Protein AF-A0A6V7JIG6-F1 (afdb_monomer)

Secondary structure (DSSP, 8-state):
-EEEEEEEETTEEEEEEEEE-TTT--EEEEEEE-HHHHHHHHHHHHHHHHHHHHHHHH-TT---

Structure (mmCIF, N/CA/C/O backbone):
data_AF-A0A6V7JIG6-F1
#
_entry.id   AF-A0A6V7JIG6-F1
#
loop_
_atom_site.group_PDB
_atom_site.id
_atom_site.type_symbol
_atom_site.label_atom_id
_atom_site.label_alt_id
_atom_site.label_comp_id
_atom_site.label_asym_id
_atom_site.label_entity_id
_atom_site.label_seq_id
_atom_site.pdbx_PDB_ins_code
_atom_site.Cartn_x
_atom_site.Cartn_y
_atom_site.Cartn_z
_atom_site.occupancy
_atom_site.B_iso_or_equiv
_atom_site.auth_seq_id
_atom_site.auth_comp_id
_atom_site.auth_asym_id
_atom_site.auth_atom_id
_atom_site.pdbx_PDB_model_num
ATOM 1 N N . VAL A 1 1 ? -10.190 2.357 10.897 1.00 90.81 1 VAL A N 1
ATOM 2 C CA . VAL A 1 1 ? -9.245 3.283 10.215 1.00 90.81 1 VAL A CA 1
ATOM 3 C C . VAL A 1 1 ? -8.734 2.634 8.946 1.00 90.81 1 VAL A C 1
ATOM 5 O O . VAL A 1 1 ? -8.301 1.495 9.023 1.00 90.81 1 VAL A O 1
ATOM 8 N N . HIS A 1 2 ? -8.786 3.321 7.802 1.00 89.62 2 HIS A N 1
ATOM 9 C CA . HIS A 1 2 ? -8.217 2.824 6.544 1.00 89.62 2 HIS A CA 1
ATOM 10 C C . HIS A 1 2 ? -6.793 3.330 6.372 1.00 89.62 2 HIS A C 1
ATOM 12 O O . HIS A 1 2 ? -6.525 4.511 6.585 1.00 89.62 2 HIS A O 1
ATOM 18 N N . ILE A 1 3 ? -5.898 2.450 5.946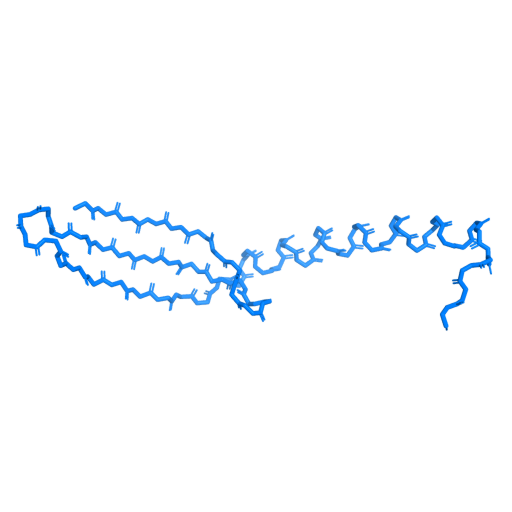 1.00 90.81 3 ILE A N 1
ATOM 19 C CA . ILE A 1 3 ? -4.498 2.779 5.738 1.00 90.81 3 ILE A CA 1
ATOM 20 C C . ILE A 1 3 ? -4.109 2.352 4.324 1.00 90.81 3 ILE A C 1
ATOM 22 O O . ILE A 1 3 ? -4.452 1.266 3.850 1.00 90.81 3 ILE A O 1
ATOM 26 N N . ARG A 1 4 ? -3.405 3.248 3.635 1.00 89.62 4 ARG A N 1
ATOM 27 C CA . ARG A 1 4 ?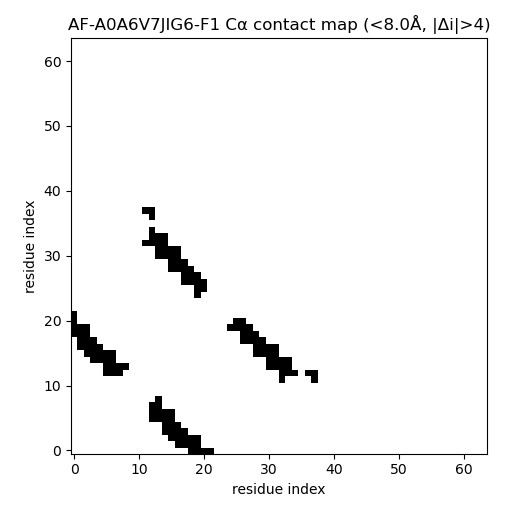 -2.820 3.005 2.320 1.00 89.62 4 ARG A CA 1
ATOM 28 C C . ARG A 1 4 ? -1.375 3.461 2.364 1.00 89.62 4 ARG A C 1
ATOM 30 O O . ARG A 1 4 ? -1.118 4.597 2.751 1.00 89.62 4 ARG A O 1
ATOM 37 N N . SER A 1 5 ? -0.458 2.586 1.978 1.00 85.94 5 SER A N 1
ATOM 38 C CA . SER A 1 5 ? 0.970 2.893 1.962 1.00 85.94 5 SER A CA 1
ATOM 39 C C . SER A 1 5 ? 1.650 2.221 0.777 1.00 85.94 5 SER A C 1
ATOM 41 O O . SER A 1 5 ? 1.276 1.115 0.393 1.00 85.94 5 SER A O 1
ATOM 43 N N . ASN A 1 6 ? 2.648 2.885 0.199 1.00 86.06 6 ASN A N 1
ATOM 4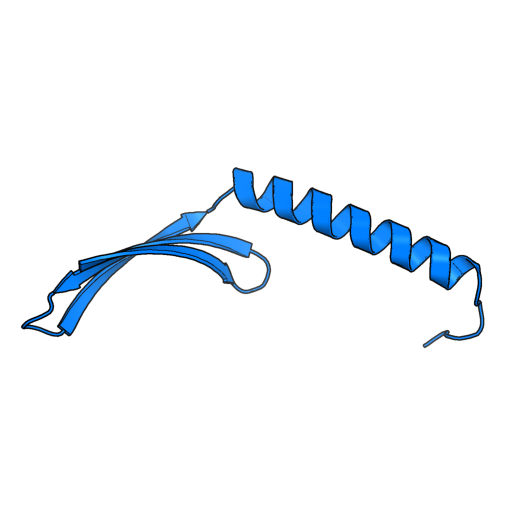4 C CA . ASN A 1 6 ? 3.548 2.271 -0.772 1.00 86.06 6 ASN A CA 1
ATOM 45 C C . ASN A 1 6 ? 4.799 1.805 -0.017 1.00 86.06 6 ASN A C 1
ATOM 47 O O . ASN A 1 6 ? 5.353 2.560 0.780 1.00 86.06 6 ASN A O 1
ATOM 51 N N . LEU A 1 7 ? 5.220 0.564 -0.246 1.00 83.50 7 LEU A N 1
ATOM 52 C CA . LEU A 1 7 ? 6.325 -0.078 0.461 1.00 83.50 7 LEU A CA 1
ATOM 53 C C . LEU A 1 7 ? 7.244 -0.783 -0.540 1.00 83.50 7 LEU A C 1
ATOM 55 O O . LEU A 1 7 ? 6.790 -1.277 -1.572 1.00 83.50 7 LEU A O 1
ATOM 59 N N . ILE A 1 8 ? 8.528 -0.877 -0.201 1.00 84.25 8 ILE A N 1
ATOM 60 C CA . ILE A 1 8 ? 9.494 -1.710 -0.921 1.00 84.25 8 ILE A CA 1
ATOM 61 C C . ILE A 1 8 ? 9.838 -2.883 -0.009 1.00 84.25 8 ILE A C 1
ATOM 63 O O . ILE A 1 8 ? 10.479 -2.700 1.025 1.00 84.25 8 ILE A O 1
ATOM 67 N N . MET A 1 9 ? 9.407 -4.089 -0.375 1.00 83.19 9 MET A N 1
ATOM 68 C CA . MET A 1 9 ? 9.707 -5.308 0.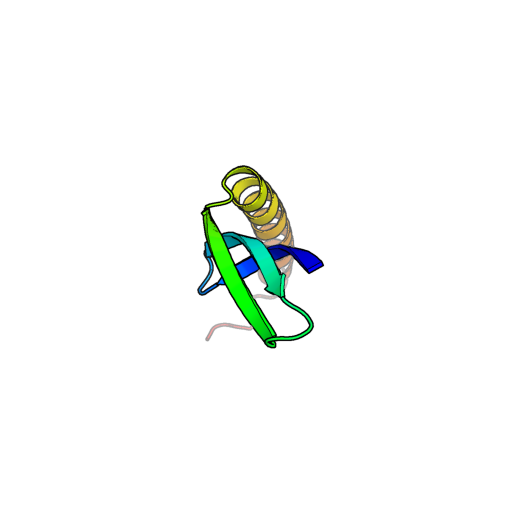379 1.00 83.19 9 MET A CA 1
ATOM 69 C C . MET A 1 9 ? 10.594 -6.224 -0.447 1.00 83.19 9 MET A C 1
ATOM 71 O O . MET A 1 9 ? 10.210 -6.654 -1.530 1.00 83.19 9 MET A O 1
ATOM 75 N N . ASN A 1 10 ? 11.796 -6.509 0.064 1.00 83.69 10 ASN A N 1
ATOM 76 C CA . ASN A 1 10 ? 12.802 -7.334 -0.618 1.00 83.69 10 ASN A CA 1
ATOM 77 C C . ASN A 1 10 ? 13.080 -6.883 -2.068 1.00 83.69 10 ASN A C 1
ATOM 79 O O . ASN A 1 10 ? 13.292 -7.704 -2.953 1.00 83.69 10 ASN A O 1
ATOM 83 N N . GLY A 1 11 ? 13.045 -5.570 -2.323 1.00 79.88 11 GLY A N 1
ATOM 84 C CA . GLY A 1 11 ? 13.251 -4.990 -3.656 1.00 79.88 11 GLY A CA 1
ATOM 85 C C . GLY A 1 11 ? 12.012 -4.952 -4.557 1.00 79.88 11 GLY A C 1
ATOM 86 O O . GLY A 1 11 ? 12.104 -4.418 -5.658 1.00 79.88 11 GLY A O 1
ATOM 87 N N . VAL A 1 12 ? 10.862 -5.453 -4.097 1.00 81.19 12 VAL A N 1
ATOM 88 C CA . VAL A 1 12 ? 9.592 -5.428 -4.833 1.00 81.19 12 VAL A CA 1
ATOM 89 C C . VAL A 1 12 ? 8.752 -4.240 -4.372 1.00 81.19 12 VAL A C 1
ATOM 91 O O . VAL A 1 12 ? 8.451 -4.107 -3.18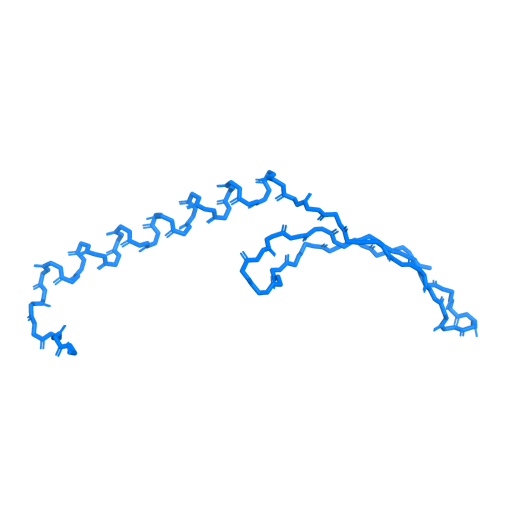2 1.00 81.19 12 VAL A O 1
ATOM 94 N N . CYS A 1 13 ? 8.359 -3.384 -5.318 1.00 84.19 13 CYS A N 1
ATOM 95 C CA . CYS A 1 13 ? 7.428 -2.291 -5.055 1.00 84.19 13 CYS A CA 1
ATOM 96 C C . CYS A 1 13 ? 6.010 -2.844 -4.893 1.00 84.19 13 CYS A C 1
ATOM 98 O O . CYS A 1 13 ? 5.440 -3.436 -5.810 1.00 84.19 13 CYS A O 1
ATOM 100 N N . VAL A 1 14 ? 5.431 -2.636 -3.715 1.00 87.44 14 VAL A N 1
ATOM 101 C CA . VAL A 1 14 ? 4.082 -3.087 -3.380 1.00 87.44 14 VAL A CA 1
ATOM 102 C C . VAL A 1 14 ? 3.271 -1.945 -2.789 1.00 87.44 14 VAL A C 1
ATOM 104 O O . VAL A 1 14 ? 3.789 -1.028 -2.149 1.00 87.44 14 VAL A O 1
ATOM 107 N N . ARG A 1 15 ? 1.962 -2.001 -2.993 1.00 90.62 15 ARG A N 1
ATOM 108 C CA . ARG A 1 15 ? 0.996 -1.113 -2.364 1.00 90.62 15 ARG A CA 1
ATOM 109 C C . ARG A 1 15 ? 0.238 -1.904 -1.314 1.00 90.62 15 ARG A C 1
ATOM 111 O O . ARG A 1 15 ? -0.451 -2.869 -1.625 1.00 90.62 15 ARG A O 1
ATOM 118 N N . TRP A 1 16 ? 0.360 -1.481 -0.066 1.00 91.44 16 TRP A N 1
ATOM 119 C CA . TRP A 1 16 ? -0.425 -2.030 1.024 1.00 91.44 16 TRP A CA 1
ATOM 120 C C . TRP A 1 16 ? -1.726 -1.252 1.189 1.00 91.44 16 TRP A C 1
ATOM 122 O O . TRP A 1 16 ? -1.739 -0.013 1.194 1.00 91.44 16 TRP A O 1
ATOM 132 N N . ARG A 1 17 ? -2.827 -1.987 1.335 1.00 92.62 17 ARG A N 1
ATOM 133 C CA . ARG A 1 17 ? -4.154 -1.444 1.617 1.00 92.62 17 ARG A CA 1
ATOM 134 C C . ARG A 1 17 ? -4.797 -2.279 2.703 1.00 92.62 17 ARG A C 1
ATOM 136 O O . ARG A 1 17 ? -4.904 -3.492 2.568 1.00 92.62 17 ARG A O 1
ATOM 143 N N . GLY A 1 18 ? -5.260 -1.633 3.758 1.00 94.00 18 GLY A N 1
ATOM 144 C CA . GLY A 1 18 ? -5.932 -2.335 4.834 1.00 94.00 18 GLY A CA 1
ATOM 145 C C . GLY A 1 18 ? -6.772 -1.421 5.692 1.00 94.00 18 GLY A C 1
ATOM 146 O O . GLY A 1 18 ? -6.808 -0.200 5.513 1.00 94.00 18 GLY A O 1
ATOM 147 N N . TRP A 1 19 ? -7.469 -2.035 6.629 1.00 94.38 19 TRP A N 1
ATOM 148 C CA . TRP A 1 19 ? -8.211 -1.333 7.654 1.00 94.38 19 TRP A CA 1
ATOM 149 C C . TRP A 1 19 ? -7.983 -1.997 9.005 1.00 94.38 19 TRP A C 1
ATOM 151 O O . TRP A 1 19 ? -7.750 -3.200 9.079 1.00 94.38 19 TRP A O 1
ATOM 161 N N . ILE A 1 20 ? -8.034 -1.189 10.059 1.00 93.31 20 ILE A N 1
ATOM 162 C CA . ILE A 1 20 ? -7.927 -1.633 11.448 1.00 93.31 20 ILE A CA 1
ATOM 163 C C . ILE A 1 20 ? -9.150 -1.166 12.239 1.00 93.31 20 ILE A C 1
ATOM 165 O O . ILE A 1 20 ? -9.582 -0.011 12.114 1.00 93.31 20 ILE A O 1
ATOM 169 N N . ASP A 1 21 ? -9.719 -2.078 13.013 1.00 93.50 21 ASP A N 1
ATOM 170 C CA . ASP A 1 21 ? -10.714 -1.845 14.050 1.00 93.50 21 ASP A CA 1
ATOM 171 C C . ASP A 1 21 ? -10.017 -1.254 15.284 1.00 93.50 21 ASP A C 1
ATOM 173 O O . ASP A 1 21 ? -9.035 -1.806 15.776 1.00 93.50 21 ASP A O 1
ATOM 177 N N . LEU A 1 22 ? -10.486 -0.103 15.770 1.00 90.62 22 LEU A N 1
ATOM 178 C CA . LEU A 1 22 ? -9.844 0.601 16.886 1.00 90.62 22 LEU A CA 1
ATOM 179 C C . LEU A 1 22 ? -10.234 0.046 18.259 1.00 90.62 22 LEU A C 1
ATOM 181 O O . LEU A 1 22 ? -9.504 0.271 19.220 1.00 90.62 22 LEU A O 1
ATOM 185 N N . GLU A 1 23 ? -11.361 -0.655 18.364 1.00 92.19 23 GLU A N 1
ATOM 186 C CA . GLU A 1 23 ? -11.830 -1.221 19.630 1.00 92.19 23 GLU A CA 1
ATOM 187 C C . GLU A 1 23 ? -11.226 -2.605 19.860 1.00 92.19 23 GLU A C 1
ATOM 189 O O . GLU A 1 23 ? -10.822 -2.940 20.972 1.00 92.19 23 GLU A O 1
ATOM 194 N N . ARG A 1 24 ? -11.125 -3.404 18.793 1.00 93.19 24 ARG A N 1
ATOM 195 C CA . ARG A 1 24 ? -10.567 -4.762 18.845 1.00 93.19 24 ARG A CA 1
ATOM 196 C C . ARG A 1 24 ? -9.084 -4.833 18.491 1.00 93.19 24 ARG A C 1
ATOM 198 O O . ARG A 1 24 ? -8.487 -5.886 18.696 1.00 93.19 24 ARG A O 1
ATOM 205 N N . LEU A 1 25 ? -8.505 -3.741 17.980 1.00 89.25 25 LEU A N 1
ATOM 206 C CA . LEU A 1 25 ? -7.120 -3.667 17.486 1.00 89.25 25 LEU A CA 1
ATOM 207 C C . LEU A 1 25 ? -6.787 -4.761 16.457 1.00 89.25 25 LEU A C 1
ATOM 209 O O . LEU A 1 25 ? -5.637 -5.171 16.321 1.00 89.25 25 LEU A O 1
ATOM 213 N N . ASP A 1 26 ? -7.799 -5.217 15.723 1.00 90.12 26 ASP A N 1
ATOM 214 C CA . ASP A 1 26 ? -7.687 -6.240 14.688 1.00 90.12 26 ASP A CA 1
ATOM 215 C C . ASP A 1 26 ? -7.969 -5.609 13.324 1.00 90.12 26 ASP A C 1
ATOM 217 O O . ASP A 1 26 ? -8.669 -4.604 13.218 1.00 90.12 26 ASP A O 1
ATOM 221 N N . GLY A 1 27 ? -7.406 -6.161 12.263 1.00 88.88 27 GLY A N 1
ATOM 222 C CA . GLY A 1 27 ? -7.503 -5.577 10.943 1.00 88.88 27 GLY A CA 1
ATOM 223 C C . GLY A 1 27 ? -7.098 -6.535 9.844 1.00 88.88 27 GLY A C 1
ATOM 224 O O . GLY A 1 27 ? -6.369 -7.502 10.049 1.00 88.88 27 GLY A O 1
ATOM 225 N N . VAL A 1 28 ? -7.553 -6.226 8.637 1.00 92.56 28 VAL A N 1
ATOM 226 C CA . VAL A 1 28 ? -7.214 -6.984 7.434 1.00 92.56 28 VAL A CA 1
ATOM 227 C C . VAL A 1 28 ? -6.577 -6.038 6.434 1.00 92.56 28 VAL A C 1
ATOM 229 O O . VAL A 1 28 ? -7.031 -4.906 6.241 1.00 92.56 28 VAL A O 1
ATOM 232 N N . GLY A 1 29 ? -5.529 -6.512 5.771 1.00 92.94 29 GLY A N 1
ATOM 233 C CA . GLY A 1 29 ? -4.916 -5.805 4.660 1.00 92.94 29 GLY A CA 1
ATOM 234 C C . GLY A 1 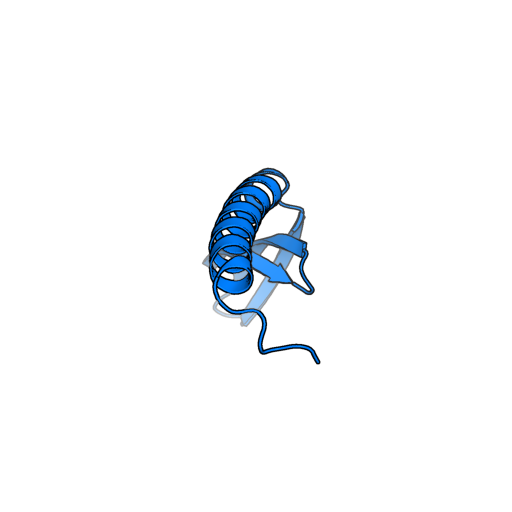29 ? -4.415 -6.755 3.586 1.00 92.94 29 GLY A C 1
ATOM 235 O O . GLY A 1 29 ? -4.048 -7.894 3.870 1.00 92.94 29 GLY A O 1
ATOM 236 N N . CYS A 1 30 ? -4.398 -6.264 2.353 1.00 90.12 30 CYS A N 1
ATOM 237 C CA . CYS A 1 30 ? -3.809 -6.930 1.204 1.00 90.12 30 CYS A CA 1
ATOM 238 C C . CYS A 1 30 ? -2.573 -6.167 0.716 1.00 90.12 30 CYS A C 1
ATOM 240 O O . CYS A 1 30 ? -2.437 -4.949 0.883 1.00 90.12 30 CYS A O 1
ATOM 242 N N . LEU A 1 31 ? -1.659 -6.921 0.113 1.00 89.50 31 LEU A N 1
ATOM 243 C CA . LEU A 1 31 ? -0.525 -6.394 -0.630 1.00 89.50 31 LEU A CA 1
ATOM 244 C C . LEU A 1 31 ? -0.818 -6.577 -2.112 1.00 89.50 31 LEU A C 1
ATOM 246 O O . LEU A 1 31 ? -1.067 -7.691 -2.565 1.00 89.50 31 LEU A O 1
ATOM 250 N N . GLU A 1 32 ? -0.781 -5.479 -2.851 1.00 87.12 32 GLU A N 1
ATOM 251 C CA . GLU A 1 32 ? -0.920 -5.464 -4.302 1.00 87.12 32 GLU A CA 1
ATOM 252 C C . GLU A 1 32 ? 0.440 -5.123 -4.912 1.00 87.12 32 GLU A C 1
ATOM 254 O O . GLU A 1 32 ? 1.148 -4.241 -4.415 1.00 87.12 32 GLU A O 1
ATOM 259 N N . PHE A 1 33 ? 0.825 -5.814 -5.984 1.00 82.38 33 PHE A N 1
ATOM 260 C CA . PHE A 1 33 ? 1.997 -5.411 -6.754 1.00 82.38 33 PHE A CA 1
ATOM 261 C C . PHE A 1 33 ? 1.712 -4.065 -7.424 1.00 82.38 33 PHE A C 1
ATOM 263 O O . PHE A 1 33 ? 0.616 -3.840 -7.935 1.00 82.38 33 PHE A O 1
ATOM 270 N N . ASN A 1 34 ? 2.670 -3.144 -7.359 1.00 79.38 34 ASN A N 1
ATOM 271 C CA . ASN A 1 34 ? 2.487 -1.789 -7.859 1.00 79.38 34 ASN A CA 1
ATOM 272 C C . ASN A 1 34 ? 3.435 -1.548 -9.034 1.00 79.38 34 ASN A C 1
ATOM 274 O O . ASN A 1 34 ? 4.533 -1.028 -8.839 1.00 79.38 34 ASN A O 1
ATOM 278 N N . GLU A 1 35 ? 2.995 -1.955 -10.227 1.00 71.62 35 GLU A N 1
ATOM 279 C CA . GLU A 1 35 ? 3.734 -1.818 -11.492 1.00 71.62 35 GLU A CA 1
ATOM 280 C C . GLU A 1 35 ? 4.102 -0.359 -11.779 1.00 71.62 35 GLU A C 1
ATOM 282 O O . GLU A 1 35 ? 5.270 -0.064 -12.012 1.00 71.62 35 GLU A O 1
ATOM 287 N N . ASP A 1 36 ? 3.154 0.568 -11.619 1.00 69.94 36 ASP A N 1
ATOM 288 C CA . ASP A 1 36 ? 3.379 1.997 -11.881 1.00 69.94 36 ASP A CA 1
ATOM 289 C C . ASP A 1 36 ? 4.482 2.594 -10.990 1.00 69.94 36 ASP A C 1
ATOM 291 O O . ASP A 1 36 ? 5.332 3.364 -11.439 1.00 69.94 36 ASP A O 1
ATOM 295 N N . ALA A 1 37 ? 4.486 2.239 -9.699 1.00 63.72 37 ALA A N 1
ATOM 296 C CA . ALA A 1 37 ? 5.542 2.691 -8.795 1.00 63.72 37 ALA A CA 1
ATOM 297 C C . ALA A 1 37 ? 6.862 1.965 -9.052 1.00 63.72 37 ALA A C 1
ATOM 299 O O . ALA A 1 37 ? 7.914 2.571 -8.868 1.00 63.72 37 ALA A O 1
ATOM 300 N N . ALA A 1 38 ? 6.816 0.700 -9.479 1.00 61.91 38 ALA A N 1
ATOM 301 C CA . ALA A 1 38 ? 8.008 -0.041 -9.855 1.00 61.91 38 ALA A CA 1
ATOM 302 C C . ALA A 1 38 ? 8.706 0.627 -11.044 1.00 61.91 38 ALA A C 1
ATOM 304 O O . ALA A 1 38 ? 9.905 0.857 -10.961 1.00 61.91 38 ALA A O 1
ATOM 305 N N . GLU A 1 39 ? 7.976 1.013 -12.094 1.00 66.75 39 GLU A N 1
ATOM 306 C CA . GLU A 1 39 ? 8.547 1.700 -13.261 1.00 66.75 39 GLU A CA 1
ATOM 307 C C . GLU A 1 39 ? 9.151 3.064 -12.902 1.00 66.75 39 GLU A C 1
ATOM 309 O O . GLU A 1 39 ? 10.246 3.410 -13.357 1.00 66.75 39 GLU A O 1
ATOM 314 N N . GLN A 1 40 ? 8.471 3.832 -12.048 1.00 69.00 40 GLN A N 1
ATOM 315 C CA . GLN A 1 40 ? 8.950 5.147 -11.627 1.00 69.00 40 GLN A CA 1
ATOM 316 C C . GLN A 1 40 ? 10.192 5.055 -10.723 1.00 69.00 40 GLN A C 1
ATOM 318 O O . GLN A 1 40 ? 11.150 5.813 -10.905 1.00 69.00 40 GLN A O 1
ATOM 323 N N . GLU A 1 41 ? 10.215 4.094 -9.796 1.00 59.88 41 GLU A N 1
ATOM 324 C CA . GLU A 1 41 ? 11.395 3.767 -8.989 1.00 59.88 41 GLU A CA 1
ATOM 325 C C . GLU A 1 41 ? 12.545 3.246 -9.863 1.00 59.88 41 GLU A C 1
ATOM 327 O O . GLU A 1 41 ? 13.688 3.643 -9.650 1.00 59.88 41 GLU A O 1
ATOM 332 N N . ASP A 1 42 ? 12.280 2.425 -10.885 1.00 61.81 42 ASP A N 1
ATOM 333 C CA . ASP A 1 42 ? 13.317 1.902 -11.786 1.00 61.81 42 ASP A CA 1
ATOM 334 C C . ASP A 1 42 ? 13.947 3.015 -12.637 1.00 61.81 42 ASP A C 1
ATOM 336 O O . ASP A 1 42 ? 15.160 3.014 -12.877 1.00 61.81 42 ASP A O 1
ATOM 340 N N . ALA A 1 43 ? 13.152 4.005 -13.053 1.00 65.50 43 ALA A N 1
ATOM 341 C CA . ALA A 1 43 ? 13.636 5.190 -13.757 1.00 65.50 43 ALA A CA 1
ATOM 342 C C . ALA A 1 43 ? 14.513 6.077 -12.850 1.00 65.50 43 ALA A C 1
ATOM 344 O O . ALA A 1 43 ? 15.608 6.497 -13.249 1.00 65.50 43 ALA A O 1
ATOM 345 N N . MET A 1 44 ? 14.090 6.313 -11.602 1.00 64.69 44 MET A N 1
ATOM 346 C CA . MET A 1 44 ? 14.890 7.051 -10.614 1.00 64.69 44 MET A CA 1
ATOM 347 C C . MET A 1 44 ? 16.164 6.296 -10.219 1.00 64.69 44 MET A C 1
ATOM 349 O O . MET A 1 44 ? 17.240 6.893 -10.129 1.00 64.69 44 MET A O 1
ATOM 353 N N . ARG A 1 45 ? 16.079 4.976 -10.037 1.00 54.50 45 ARG A N 1
ATOM 354 C CA . ARG A 1 45 ? 17.221 4.113 -9.718 1.00 54.50 45 ARG A CA 1
ATOM 355 C C . ARG A 1 45 ? 18.239 4.103 -10.858 1.00 54.50 45 ARG A C 1
ATOM 357 O O . ARG A 1 45 ? 19.430 4.246 -10.592 1.00 54.50 45 ARG A O 1
ATOM 364 N N . ARG A 1 46 ? 17.797 4.017 -12.120 1.00 59.94 46 ARG A N 1
ATOM 365 C CA . ARG A 1 46 ? 18.678 4.132 -13.301 1.00 59.94 46 ARG A CA 1
ATOM 366 C C . ARG A 1 46 ? 19.367 5.488 -13.387 1.00 59.94 46 ARG A C 1
ATOM 368 O O . ARG A 1 46 ? 20.555 5.532 -13.690 1.00 59.94 46 ARG A O 1
ATOM 375 N N . THR A 1 47 ? 18.656 6.568 -13.079 1.00 61.88 47 THR A N 1
ATOM 376 C CA . THR A 1 47 ? 19.219 7.927 -13.106 1.00 61.88 47 THR A CA 1
ATOM 377 C C . THR A 1 47 ? 20.344 8.077 -12.080 1.00 61.88 47 THR A C 1
ATOM 379 O O . THR A 1 47 ? 2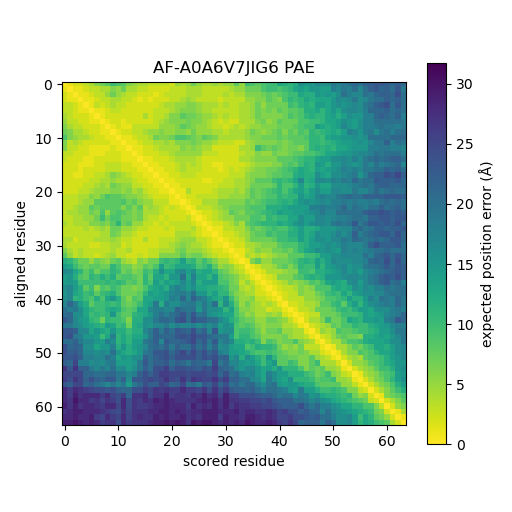1.447 8.500 -12.424 1.00 61.88 47 THR A O 1
ATOM 382 N N . HIS A 1 48 ? 20.120 7.637 -10.837 1.00 58.94 48 HIS A N 1
ATOM 383 C CA . HIS A 1 48 ? 21.166 7.638 -9.812 1.00 58.94 48 HIS A CA 1
ATOM 384 C C . HIS A 1 48 ? 22.351 6.732 -10.170 1.00 58.94 48 HIS A C 1
ATOM 386 O O . HIS A 1 48 ? 23.499 7.123 -9.959 1.00 58.94 48 HIS A O 1
ATOM 392 N N . LEU A 1 49 ? 22.097 5.553 -10.749 1.00 58.56 49 LEU A N 1
ATOM 393 C CA . LEU A 1 49 ? 23.158 4.642 -11.184 1.00 58.56 49 LEU A CA 1
ATOM 394 C C . LEU A 1 49 ? 24.032 5.266 -12.282 1.00 58.56 49 LEU A C 1
ATOM 396 O O . LEU A 1 49 ? 25.250 5.109 -12.258 1.00 58.56 49 LEU A O 1
ATOM 400 N N . HIS A 1 50 ? 23.426 6.000 -13.217 1.00 57.81 50 HIS A N 1
ATOM 401 C CA . HIS A 1 50 ? 24.142 6.668 -14.301 1.00 57.81 50 HIS A CA 1
ATOM 402 C C . HIS A 1 50 ? 25.071 7.765 -13.768 1.00 57.81 50 HIS A C 1
ATOM 404 O O . HIS A 1 50 ? 26.258 7.774 -14.085 1.00 57.81 50 HIS A O 1
ATOM 410 N N . HIS A 1 51 ? 24.567 8.620 -12.872 1.00 60.41 51 HIS A N 1
ATOM 411 C CA . HIS A 1 51 ? 25.370 9.663 -12.227 1.00 60.41 51 HIS A CA 1
ATOM 412 C C . HIS A 1 51 ? 26.507 9.097 -11.371 1.00 60.41 51 HIS A C 1
ATOM 414 O O . HIS A 1 51 ? 27.613 9.638 -11.366 1.00 60.41 51 HIS A O 1
ATOM 420 N N . PHE A 1 52 ? 26.257 7.991 -10.672 1.00 55.72 52 PHE A N 1
ATOM 421 C CA . PHE A 1 52 ? 27.292 7.292 -9.921 1.00 55.72 52 PHE A CA 1
ATOM 422 C C . PHE A 1 52 ? 28.366 6.730 -10.862 1.00 55.72 52 PHE A C 1
ATOM 424 O O . PHE A 1 52 ? 29.548 6.997 -10.671 1.00 55.72 52 PHE A O 1
ATOM 431 N N . ASN A 1 53 ? 27.976 6.023 -11.924 1.00 57.81 53 ASN A N 1
ATOM 432 C CA . ASN A 1 53 ? 28.913 5.443 -12.886 1.00 57.81 53 ASN A CA 1
ATOM 433 C C . ASN A 1 53 ? 29.779 6.503 -13.591 1.00 57.81 53 ASN A C 1
ATOM 435 O O . ASN A 1 53 ? 30.978 6.290 -13.774 1.00 57.81 53 ASN A O 1
ATOM 439 N N . ASP A 1 54 ? 29.207 7.661 -13.926 1.00 59.44 54 ASP A N 1
ATOM 440 C CA . ASP A 1 54 ? 29.954 8.781 -14.508 1.00 59.44 54 ASP A CA 1
ATOM 441 C C . ASP A 1 54 ? 31.010 9.340 -13.530 1.00 59.44 54 ASP A C 1
ATOM 443 O O . ASP A 1 54 ? 32.126 9.662 -13.944 1.00 59.44 54 ASP A O 1
ATOM 447 N N . GLY A 1 55 ? 30.717 9.363 -12.224 1.00 58.19 55 GLY A N 1
ATOM 448 C CA . GLY A 1 55 ? 31.684 9.714 -11.177 1.00 58.19 55 GLY A CA 1
ATOM 449 C C . GLY A 1 55 ? 32.798 8.675 -10.988 1.00 58.19 55 GLY A C 1
ATOM 450 O O . GLY A 1 55 ? 33.969 9.037 -10.860 1.00 58.19 55 GLY A O 1
ATOM 451 N N . PHE A 1 56 ? 32.470 7.379 -11.044 1.00 54.78 56 PHE A N 1
ATOM 452 C CA . PHE A 1 56 ? 33.455 6.287 -10.960 1.00 54.78 56 PHE A CA 1
ATOM 453 C C . PHE A 1 56 ? 34.388 6.245 -12.169 1.00 54.78 56 PHE A C 1
ATOM 455 O O . PHE A 1 56 ? 35.575 5.950 -12.034 1.00 54.78 56 PHE A O 1
ATOM 462 N N . ARG A 1 57 ? 33.888 6.611 -13.353 1.00 57.28 57 ARG A N 1
ATOM 463 C CA . ARG A 1 57 ? 34.716 6.736 -14.558 1.00 57.28 57 ARG A CA 1
ATOM 464 C C . ARG A 1 57 ? 35.792 7.820 -14.422 1.00 57.28 57 ARG A C 1
ATOM 466 O O . ARG A 1 57 ? 36.802 7.748 -15.117 1.00 57.28 57 ARG A O 1
ATOM 473 N N . HIS A 1 58 ? 35.593 8.790 -13.526 1.00 57.00 58 HIS A N 1
ATOM 474 C CA . HIS A 1 58 ? 36.540 9.868 -13.235 1.00 57.00 58 HIS A CA 1
ATOM 475 C C . HIS A 1 58 ? 37.562 9.514 -12.130 1.00 57.00 58 HIS A C 1
ATOM 477 O O . HIS A 1 58 ? 38.597 10.169 -12.037 1.00 57.00 58 HIS A O 1
ATOM 483 N N . TYR A 1 59 ? 37.330 8.454 -11.337 1.00 53.34 59 TYR A N 1
ATOM 484 C CA . TYR A 1 59 ? 38.236 7.978 -10.277 1.00 53.34 59 TYR A CA 1
ATOM 485 C C . TYR A 1 59 ? 38.439 6.448 -10.337 1.00 53.34 59 TYR A C 1
ATOM 487 O O . TYR A 1 59 ? 37.701 5.693 -9.704 1.00 53.34 59 TYR A O 1
ATOM 495 N N . PRO A 1 60 ? 39.475 5.949 -11.039 1.00 55.34 60 PRO A N 1
ATOM 496 C CA . PRO A 1 60 ? 39.679 4.512 -11.255 1.00 55.34 60 PRO A CA 1
ATOM 497 C C . PRO A 1 60 ? 40.304 3.750 -10.065 1.00 55.34 60 PRO A C 1
ATOM 499 O O . PRO A 1 60 ? 40.691 2.593 -10.232 1.00 55.34 60 PRO A O 1
ATOM 502 N N . SER A 1 61 ? 40.455 4.358 -8.881 1.00 59.16 61 SER A N 1
ATOM 503 C CA . SER A 1 61 ? 41.240 3.782 -7.772 1.00 59.16 61 SER A CA 1
ATOM 504 C C . SER A 1 61 ? 40.467 2.900 -6.788 1.00 59.16 61 SER A C 1
ATOM 506 O O . SER A 1 61 ? 41.088 2.347 -5.884 1.00 59.16 61 SER A O 1
ATOM 508 N N . VAL A 1 62 ? 39.155 2.709 -6.947 1.00 60.75 62 VAL A N 1
ATOM 509 C CA . VAL A 1 62 ? 38.391 1.782 -6.095 1.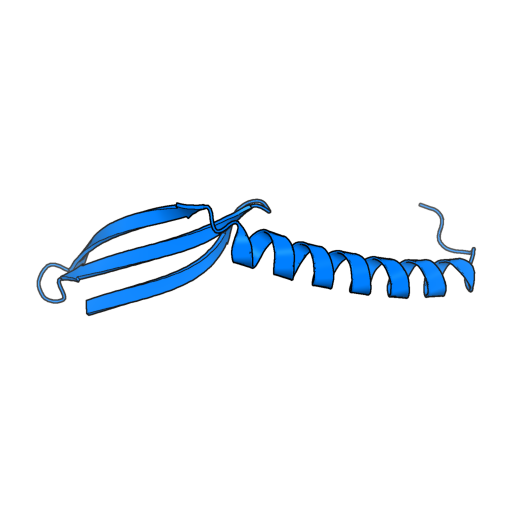00 60.75 62 VAL A CA 1
ATOM 510 C C . VAL A 1 62 ? 37.978 0.565 -6.920 1.00 60.75 62 VAL A C 1
ATOM 512 O O . VAL A 1 62 ? 36.885 0.510 -7.477 1.00 60.75 62 VAL A O 1
ATOM 515 N N . ARG A 1 63 ? 38.888 -0.411 -7.019 1.00 43.09 63 ARG A N 1
ATOM 516 C CA . ARG A 1 63 ? 38.536 -1.805 -7.320 1.00 43.09 63 ARG A CA 1
ATOM 517 C C . ARG A 1 63 ? 38.461 -2.555 -5.995 1.00 43.09 63 ARG A C 1
ATOM 519 O O . ARG A 1 63 ? 39.428 -2.520 -5.237 1.00 43.09 63 ARG A O 1
ATOM 526 N N . ILE A 1 64 ? 37.319 -3.186 -5.739 1.00 44.94 64 ILE A N 1
ATOM 527 C CA . ILE A 1 64 ? 37.202 -4.301 -4.792 1.00 44.94 64 ILE A CA 1
ATOM 528 C C . ILE A 1 64 ? 37.624 -5.563 -5.544 1.00 44.94 64 ILE A C 1
ATOM 530 O O . ILE A 1 64 ? 37.235 -5.671 -6.732 1.00 44.94 64 ILE A O 1
#

Solvent-accessible surface area (backbone atoms only — not comparable to full-atom values): 3819 Å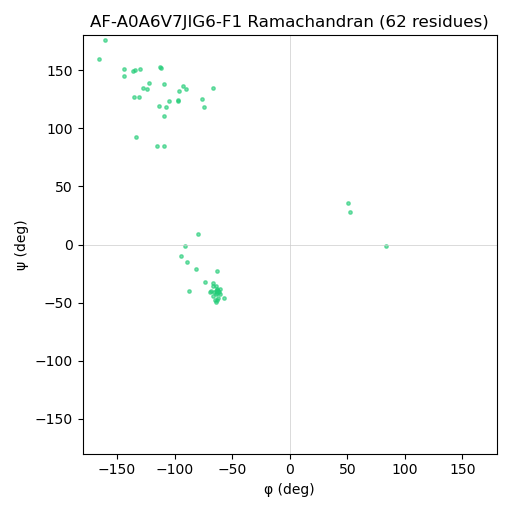² total; per-residue (Å²): 89,80,49,76,47,80,47,74,57,96,85,43,42,29,34,38,41,32,38,38,43,85,89,77,73,45,66,56,67,51,80,40,82,30,63,73,58,37,55,53,49,50,53,52,51,50,52,54,49,50,58,48,52,59,53,46,75,75,47,85,83,81,76,132

Organism: NCBI:txid1563983

pLDDT: mean 74.88, std 15.39, range [43.09, 94.38]

Nearest PDB structures (foldseek):
  6qbt-assembly1_A  TM=6.054E-01  e=5.935E-01  Human T-lymphotropic virus 2
  7pel-assembly1_E  TM=5.812E-01  e=5.935E-01  Simian T-lymphotropic virus 1
  6qbv-assembly2_D  TM=6.038E-01  e=6.317E-01  Human T-lymphotropic virus 2
  6qbv-assembly1_B  TM=6.040E-01  e=1.108E+00  Human T-lymphotropic virus 2

InterPro domains:
  IPR003417 Core-binding factor, beta subunit [PF02312] (1-57)
  IPR003417 Core-binding factor, beta subunit [PTHR10276] (1-57)
  IPR036552 Core-binding factor, beta subunit superfamily [G3DSA:2.40.250.10] (1-48)
  IPR036552 Core-binding factor, beta subunit superfamily [SSF50723] (1-45)

Sequence (64 aa):
VHIRSNLIMNGVCVRWRGWIDLERLDGVGCLEFNEDAAEQEDAMRRTHLHHFNDGFRHYPSVRI

Radius of gyration: 19.0 Å; Cα contacts (8 Å, |Δi|>4): 67; chains: 1; bounding box: 53×17×34 Å

Foldseek 3Di:
DWDWDWDQDPNFTWIKTKDADPVVRDIDIDIHGDPPVSVVVVVVVVVVVVVVVVVCVVPVPDDD

Mean predicted aligned error: 11.51 Å